Protein AF-A0A258SWT9-F1 (afdb_monomer)

Secondary structure (DSSP, 8-state):
---HHHHHHHHHHHTTS-GGGTS-TTTT--S-EE------S--BGGGGS-TT-GGGTTBEE----TT--TT--BSSS--BSSHHHHHHHHHTT----TTS-TT-------HHHHHHHHHHHHTT--------PPPPP-

Nearest PDB structures (foldseek):
  4o1q-assembly1_A  TM=8.289E-01  e=1.374E-06  Paracoccus denitrificans PD1222
  3rlm-assembly1_B  TM=7.735E-01  e=5.627E-06  Paracoccus denitrificans PD1222
  4y5r-assembly1_A  TM=8.051E-01  e=1.358E-05  Paracoccus denitrificans PD1222
  3hq6-assembly1_B  TM=7.715E-01  e=5.186E-04  Geobacter sulfurreducens
  2c1u-assembly1_A  TM=7.108E-01  e=3.646E-04  Paracoccus pantotrophus

Mean predicted aligned error: 3.8 Å

Structure (mmCIF, N/CA/C/O backbone):
data_AF-A0A258SWT9-F1
#
_entry.id   AF-A0A258SWT9-F1
#
loop_
_atom_site.group_PDB
_atom_site.id
_atom_site.type_symbol
_atom_site.label_atom_id
_atom_site.label_alt_id
_atom_site.label_comp_id
_atom_site.label_asym_id
_atom_site.label_entity_id
_atom_site.label_seq_id
_atom_site.pdbx_PDB_ins_code
_atom_site.Cartn_x
_atom_site.Cartn_y
_atom_site.Cartn_z
_atom_site.occupancy
_atom_site.B_iso_or_equiv
_atom_site.auth_seq_id
_atom_site.auth_comp_id
_atom_site.auth_asym_id
_atom_site.auth_atom_id
_atom_site.pdbx_PDB_model_num
ATOM 1 N N . ALA A 1 1 ? -20.091 -3.935 13.262 1.00 77.19 1 ALA A N 1
ATOM 2 C CA . ALA A 1 1 ? -19.631 -2.639 12.713 1.00 77.19 1 ALA A CA 1
ATOM 3 C C . ALA A 1 1 ? -18.178 -2.425 13.128 1.00 77.19 1 ALA A C 1
ATOM 5 O O . ALA A 1 1 ? -17.848 -2.827 14.236 1.00 77.19 1 ALA A O 1
ATOM 6 N N . ILE A 1 2 ? -17.327 -1.844 12.272 1.00 92.12 2 ILE A N 1
ATOM 7 C CA . ILE A 1 2 ? -15.909 -1.579 12.599 1.00 92.12 2 ILE A CA 1
ATOM 8 C C . ILE A 1 2 ? -15.756 -0.442 13.626 1.00 92.12 2 ILE A C 1
ATOM 10 O O . ILE A 1 2 ? -16.669 0.380 13.783 1.00 92.12 2 ILE A O 1
ATOM 14 N N . SER A 1 3 ? -14.608 -0.395 14.310 1.00 96.69 3 SER A N 1
ATOM 15 C CA . SER A 1 3 ? -14.304 0.596 15.350 1.00 96.69 3 SER A CA 1
ATOM 16 C C . SER A 1 3 ? -14.284 2.032 14.801 1.00 96.69 3 SER A C 1
ATOM 18 O O . SER A 1 3 ? -14.121 2.270 13.602 1.00 96.69 3 SER A O 1
ATOM 20 N N . ALA A 1 4 ? -14.436 3.026 15.683 1.00 97.38 4 ALA A N 1
ATOM 21 C CA . ALA A 1 4 ? -14.291 4.433 15.295 1.00 97.38 4 ALA A CA 1
ATOM 22 C C . ALA A 1 4 ? -12.872 4.755 14.789 1.00 97.38 4 ALA A C 1
ATOM 24 O O . ALA A 1 4 ? -12.714 5.597 13.909 1.00 97.38 4 ALA A O 1
ATOM 25 N N . SER A 1 5 ? -11.863 4.066 15.322 1.00 97.12 5 SER A N 1
ATOM 26 C CA . SER A 1 5 ? -10.469 4.196 14.903 1.00 97.12 5 SER A CA 1
ATOM 27 C C . SER A 1 5 ? -10.256 3.658 13.484 1.00 97.12 5 SER A C 1
ATOM 29 O O . SER A 1 5 ? -9.771 4.389 12.626 1.00 97.12 5 SER A O 1
ATOM 31 N N . ALA A 1 6 ? -10.774 2.465 13.172 1.00 97.12 6 ALA A N 1
ATOM 32 C CA . ALA A 1 6 ? -10.725 1.901 11.823 1.00 97.12 6 ALA A CA 1
ATOM 33 C C . ALA A 1 6 ? -11.450 2.776 10.782 1.00 97.12 6 ALA A C 1
ATOM 35 O O . ALA A 1 6 ? -11.002 2.888 9.645 1.00 97.12 6 ALA A O 1
ATOM 36 N N . LYS A 1 7 ? -12.539 3.463 11.158 1.00 98.00 7 LYS A N 1
ATOM 37 C CA . LYS A 1 7 ? -13.195 4.445 10.271 1.00 98.00 7 LYS A CA 1
ATOM 38 C C . LYS A 1 7 ? -12.293 5.641 9.953 1.00 98.00 7 LYS A C 1
ATOM 40 O O . LYS A 1 7 ? -12.280 6.096 8.813 1.00 98.00 7 LYS A O 1
ATOM 45 N N . ARG A 1 8 ? -11.533 6.145 10.934 1.00 98.12 8 ARG A N 1
ATOM 46 C CA . ARG A 1 8 ? -10.526 7.198 10.699 1.00 98.12 8 ARG A CA 1
ATOM 47 C C . ARG A 1 8 ? -9.381 6.683 9.829 1.00 98.12 8 ARG A C 1
ATOM 49 O O . ARG A 1 8 ? -8.981 7.377 8.900 1.00 98.12 8 ARG A O 1
ATOM 56 N N . GLY A 1 9 ? -8.932 5.451 10.067 1.00 98.12 9 GLY A N 1
ATOM 57 C CA . GLY A 1 9 ? -7.950 4.770 9.225 1.00 98.12 9 GLY A CA 1
ATOM 58 C C . GLY A 1 9 ? -8.389 4.670 7.764 1.00 98.12 9 GLY A C 1
ATOM 59 O O . GLY A 1 9 ? -7.609 4.978 6.868 1.00 98.12 9 GLY A O 1
ATOM 60 N N . PHE A 1 10 ? -9.659 4.341 7.511 1.00 97.69 10 PHE A N 1
ATOM 61 C CA . PHE A 1 10 ? -10.218 4.342 6.157 1.00 97.69 10 PHE A CA 1
ATOM 62 C C . PHE A 1 10 ? -10.210 5.742 5.520 1.00 97.69 10 PHE A C 1
ATOM 64 O O . PHE A 1 10 ? -9.808 5.898 4.370 1.00 97.69 10 PHE A O 1
ATOM 71 N N . ALA A 1 11 ? -10.560 6.786 6.276 1.00 98.19 11 ALA A N 1
ATOM 72 C CA . ALA A 1 11 ? -10.490 8.156 5.770 1.00 98.19 11 ALA A CA 1
ATOM 73 C C . ALA A 1 11 ? -9.051 8.574 5.402 1.00 98.19 11 ALA A C 1
ATOM 75 O O . ALA A 1 11 ? -8.849 9.259 4.397 1.00 98.19 11 ALA A O 1
ATOM 76 N N . LEU A 1 12 ? -8.043 8.143 6.169 1.00 98.00 12 LEU A N 1
ATOM 77 C CA . LEU A 1 12 ? -6.629 8.349 5.830 1.00 98.00 12 LEU A CA 1
ATOM 78 C C . LEU A 1 12 ? -6.232 7.589 4.561 1.00 98.00 12 LEU A C 1
ATOM 80 O O . LEU A 1 12 ? -5.573 8.167 3.695 1.00 98.00 12 LEU A O 1
ATOM 84 N N . PHE A 1 13 ? -6.664 6.331 4.445 1.00 97.94 13 PHE A N 1
ATOM 85 C CA . PHE A 1 13 ? -6.428 5.459 3.294 1.00 97.94 13 PHE A CA 1
ATOM 86 C C . PHE A 1 13 ? -6.953 6.067 1.984 1.00 97.94 13 PHE A C 1
ATOM 88 O O . PHE A 1 13 ? -6.274 6.007 0.957 1.00 97.94 13 PHE A O 1
ATOM 95 N N . GLU A 1 14 ? -8.138 6.684 2.013 1.00 97.44 14 GLU A N 1
ATOM 96 C CA . GLU A 1 14 ? -8.732 7.335 0.840 1.00 97.44 14 GLU A CA 1
ATOM 97 C C . GLU A 1 14 ? -8.092 8.688 0.512 1.00 97.44 14 GLU A C 1
ATOM 99 O O . GLU A 1 14 ? -7.957 9.041 -0.659 1.00 97.44 14 GLU A O 1
ATOM 104 N N . ASN A 1 15 ? -7.691 9.448 1.535 1.00 96.62 15 ASN A N 1
ATOM 105 C CA . ASN A 1 15 ? -7.339 10.856 1.369 1.00 96.62 15 ASN A CA 1
ATOM 106 C C . ASN A 1 15 ? -5.850 11.119 1.568 1.00 96.62 15 ASN A C 1
ATOM 108 O O . ASN A 1 15 ? -5.107 11.231 0.600 1.00 96.62 15 ASN A O 1
ATOM 112 N N . LYS A 1 16 ? -5.404 11.264 2.819 1.00 97.12 16 LYS A N 1
ATOM 113 C CA . LYS A 1 16 ? -4.060 11.763 3.142 1.00 97.12 16 LYS A CA 1
ATOM 114 C C . LYS A 1 16 ? -2.958 10.838 2.624 1.00 97.12 16 LYS A C 1
ATOM 116 O O . LYS A 1 16 ? -2.011 11.317 2.011 1.00 97.12 16 LYS A O 1
ATOM 121 N N . ALA A 1 17 ? -3.119 9.531 2.831 1.00 97.19 17 ALA A N 1
ATOM 122 C CA . ALA A 1 17 ? -2.157 8.511 2.418 1.00 97.19 17 ALA A CA 1
ATOM 123 C C . ALA A 1 17 ? -2.364 8.034 0.968 1.00 97.19 17 ALA A C 1
ATOM 125 O O . ALA A 1 17 ? -1.501 7.356 0.419 1.00 97.19 17 ALA A O 1
ATOM 126 N N . LYS A 1 18 ? -3.507 8.369 0.344 1.00 97.06 18 LYS A N 1
ATOM 127 C CA . LYS A 1 18 ? -3.857 8.047 -1.056 1.00 97.06 18 LYS A CA 1
ATOM 128 C C . LYS A 1 18 ? -3.682 6.578 -1.461 1.00 97.06 18 LYS A C 1
ATOM 130 O O . LYS A 1 18 ? -3.550 6.274 -2.645 1.00 97.06 18 LYS A O 1
ATOM 135 N N . CYS A 1 19 ? -3.746 5.646 -0.514 1.00 97.94 19 CYS A N 1
ATOM 136 C CA . CYS A 1 19 ? -3.607 4.214 -0.775 1.00 97.94 19 CYS A CA 1
ATOM 137 C C . CYS A 1 19 ? -4.654 3.712 -1.788 1.00 97.94 19 CYS A C 1
ATOM 139 O O . CYS A 1 19 ? -4.377 2.813 -2.585 1.00 97.94 19 CYS A O 1
ATOM 141 N N . VAL A 1 20 ? -5.836 4.342 -1.806 1.00 97.44 20 VAL A N 1
ATOM 142 C CA . VAL A 1 20 ? -6.930 4.051 -2.744 1.00 97.44 20 VAL A CA 1
ATOM 143 C C . VAL A 1 20 ? -6.583 4.329 -4.213 1.00 97.44 20 VAL A C 1
ATOM 145 O O . VAL A 1 20 ? -7.306 3.872 -5.089 1.00 97.44 20 VAL A O 1
ATOM 148 N N . ALA A 1 21 ? -5.491 5.032 -4.533 1.00 97.38 21 ALA A N 1
ATOM 149 C CA . ALA A 1 21 ? -5.091 5.248 -5.927 1.00 97.38 21 ALA A CA 1
ATOM 150 C C . ALA A 1 21 ? -4.833 3.916 -6.664 1.00 97.38 21 ALA A C 1
ATOM 152 O O . ALA A 1 21 ? -5.279 3.733 -7.802 1.00 97.38 21 ALA A O 1
ATOM 153 N N . CYS A 1 22 ? -4.206 2.957 -5.969 1.00 98.06 22 CYS A N 1
ATOM 154 C CA . CYS A 1 22 ? -3.942 1.609 -6.480 1.00 98.06 22 CYS A CA 1
ATOM 155 C C . CYS A 1 22 ? -4.798 0.546 -5.771 1.00 98.06 22 CYS A C 1
ATOM 157 O O . CYS A 1 22 ? -5.331 -0.354 -6.415 1.00 98.06 22 CYS A O 1
ATOM 159 N N . HIS A 1 23 ? -5.005 0.652 -4.456 1.00 97.88 23 HIS A N 1
ATOM 160 C CA . HIS A 1 23 ? -5.791 -0.312 -3.680 1.00 97.88 23 HIS A CA 1
ATOM 161 C C . HIS A 1 23 ? -7.282 0.051 -3.652 1.00 97.88 23 HIS A C 1
ATOM 163 O O . HIS A 1 23 ? -7.871 0.286 -2.597 1.00 97.88 23 HIS A O 1
ATOM 169 N N . LYS A 1 24 ? -7.900 0.108 -4.833 1.00 94.12 24 LYS A N 1
ATOM 170 C CA . LYS A 1 24 ? -9.292 0.547 -5.010 1.00 94.12 24 LYS A CA 1
ATOM 171 C C . LYS A 1 24 ? -10.297 -0.593 -5.093 1.00 94.12 24 LYS A C 1
ATOM 173 O O . LYS A 1 24 ? -9.947 -1.767 -5.213 1.00 94.12 24 LYS A O 1
ATOM 178 N N . SER A 1 25 ? -11.570 -0.201 -5.119 1.00 93.00 25 SER A N 1
ATOM 179 C CA . SER A 1 25 ? -12.716 -1.098 -5.272 1.00 93.00 25 SER A CA 1
ATOM 180 C C . SER A 1 25 ? -12.830 -2.121 -4.135 1.00 93.00 25 SER A C 1
ATOM 182 O O . SER A 1 25 ? -12.084 -2.111 -3.159 1.00 93.00 25 SER A O 1
ATOM 184 N N . TRP A 1 26 ? -13.798 -3.024 -4.249 1.00 92.25 26 TRP A N 1
ATOM 185 C CA . TRP A 1 26 ? -14.134 -3.990 -3.208 1.00 92.25 26 TRP A CA 1
ATOM 186 C C . TRP A 1 26 ? -13.011 -4.994 -2.913 1.00 92.25 26 TRP A C 1
ATOM 188 O O . TRP A 1 26 ? -13.004 -5.570 -1.825 1.00 92.25 26 TRP A O 1
ATOM 198 N N . ARG A 1 27 ? -12.079 -5.209 -3.855 1.00 94.19 27 ARG A N 1
ATOM 199 C CA . ARG A 1 27 ? -10.904 -6.088 -3.703 1.00 94.19 27 ARG A CA 1
ATOM 200 C C . ARG A 1 27 ? -9.676 -5.373 -3.145 1.00 94.19 27 ARG A C 1
ATOM 202 O O . ARG A 1 27 ? -8.685 -6.053 -2.896 1.00 94.19 27 ARG A O 1
ATOM 209 N N . PHE A 1 28 ? -9.697 -4.052 -2.968 1.00 97.31 28 PHE A N 1
ATOM 210 C CA . PHE A 1 28 ? -8.513 -3.278 -2.574 1.00 97.31 28 PHE A CA 1
ATOM 211 C C . PHE A 1 28 ? -7.309 -3.507 -3.503 1.00 97.31 28 PHE A C 1
ATOM 213 O O . PHE A 1 28 ? -6.180 -3.703 -3.059 1.00 97.31 28 PHE A O 1
ATOM 220 N N . THR A 1 29 ? -7.568 -3.528 -4.807 1.00 97.81 29 THR A N 1
ATOM 221 C CA . THR A 1 29 ? -6.566 -3.629 -5.873 1.00 97.81 29 THR A CA 1
ATOM 222 C C . THR A 1 29 ? -7.180 -3.126 -7.174 1.00 97.81 29 THR A C 1
ATOM 224 O O . THR A 1 29 ? -8.381 -3.276 -7.409 1.00 97.81 29 THR A O 1
ATOM 227 N N . ASP A 1 30 ? -6.359 -2.527 -8.024 1.00 97.56 30 ASP A N 1
ATOM 228 C CA . ASP A 1 30 ? -6.701 -2.166 -9.393 1.00 97.56 30 ASP A CA 1
ATOM 229 C C . ASP A 1 30 ? -6.316 -3.251 -10.411 1.00 97.56 30 ASP A C 1
ATOM 231 O O . ASP A 1 30 ? -6.502 -3.048 -11.609 1.00 97.56 30 ASP A O 1
ATOM 235 N N . ASP A 1 31 ? -5.779 -4.383 -9.937 1.00 96.69 31 ASP A N 1
ATOM 236 C CA . ASP A 1 31 ? -5.232 -5.490 -10.727 1.00 96.69 31 ASP A CA 1
ATOM 237 C C . ASP A 1 31 ? -4.128 -5.073 -11.730 1.00 96.69 31 ASP A C 1
ATOM 239 O O . ASP A 1 31 ? -3.771 -5.851 -12.620 1.00 96.69 31 ASP A O 1
ATOM 243 N N . SER A 1 32 ? -3.547 -3.880 -11.560 1.00 97.12 32 SER A N 1
ATOM 244 C CA . SER A 1 32 ? -2.498 -3.314 -12.409 1.00 97.12 32 SER A CA 1
ATOM 245 C C . SER A 1 32 ? -1.098 -3.571 -11.841 1.00 97.12 32 SER A C 1
ATOM 247 O O . SER A 1 32 ? -0.932 -4.178 -10.782 1.00 97.12 32 SER A O 1
ATOM 249 N N . PHE A 1 33 ? -0.077 -3.124 -12.574 1.00 98.19 33 PHE A N 1
ATOM 250 C CA . PHE A 1 33 ? 1.331 -3.221 -12.206 1.00 98.19 33 PHE A CA 1
ATOM 251 C C . PHE A 1 33 ? 1.891 -1.839 -11.896 1.00 98.19 33 PHE A C 1
ATOM 253 O O . PHE A 1 33 ? 1.776 -0.930 -12.718 1.00 98.19 33 PHE A O 1
ATOM 260 N N . HIS A 1 34 ? 2.540 -1.711 -10.742 1.00 98.31 34 HIS A N 1
ATOM 261 C CA . HIS A 1 34 ? 3.129 -0.456 -10.291 1.00 98.31 34 HIS A CA 1
ATOM 262 C C . HIS A 1 34 ? 4.513 -0.683 -9.711 1.00 98.31 34 HIS A C 1
ATOM 264 O O . HIS A 1 34 ? 4.768 -1.665 -9.013 1.00 98.31 34 HIS A O 1
ATOM 270 N N . ASP A 1 35 ? 5.396 0.264 -9.982 1.00 98.38 35 ASP A N 1
ATOM 271 C CA . ASP A 1 35 ? 6.673 0.386 -9.306 1.00 98.38 35 ASP A CA 1
ATOM 272 C C . ASP A 1 35 ? 6.527 1.349 -8.118 1.00 98.38 35 ASP A C 1
ATOM 274 O O . ASP A 1 35 ? 6.336 2.557 -8.294 1.00 98.38 35 ASP A O 1
ATOM 278 N N . ILE A 1 36 ? 6.627 0.799 -6.906 1.00 98.12 36 ILE A N 1
ATOM 279 C CA . ILE A 1 36 ? 6.520 1.544 -5.643 1.00 98.12 36 ILE A CA 1
ATOM 280 C C . ILE A 1 36 ? 7.868 2.093 -5.145 1.00 98.12 36 ILE A C 1
ATOM 282 O O . ILE A 1 36 ? 7.982 2.513 -3.997 1.00 98.12 36 ILE A O 1
ATOM 286 N N . GLY A 1 37 ? 8.928 2.032 -5.955 1.00 97.75 37 GLY A N 1
ATOM 287 C CA . GLY A 1 37 ? 10.265 2.479 -5.564 1.00 97.75 37 GLY A CA 1
ATOM 288 C C . GLY A 1 37 ? 10.915 1.616 -4.474 1.00 97.75 37 GLY A C 1
ATOM 289 O O . GLY A 1 37 ? 11.715 2.124 -3.689 1.00 97.75 37 GLY A O 1
ATOM 290 N N . LEU A 1 38 ? 10.574 0.327 -4.387 1.00 97.50 38 LEU A N 1
ATOM 291 C CA . LEU A 1 38 ? 11.281 -0.619 -3.517 1.00 97.50 38 LEU A CA 1
ATOM 292 C C . LEU A 1 38 ? 12.688 -0.887 -4.082 1.00 97.50 38 LEU A C 1
ATOM 294 O O . LEU A 1 38 ? 12.838 -1.114 -5.290 1.00 97.50 38 LEU A O 1
ATOM 298 N N . ARG A 1 39 ? 13.719 -0.861 -3.224 1.00 95.75 39 ARG A N 1
ATOM 299 C CA . ARG A 1 39 ? 15.080 -1.269 -3.611 1.00 95.75 39 ARG A CA 1
ATOM 300 C C . ARG A 1 39 ? 15.103 -2.780 -3.793 1.00 95.75 39 ARG A C 1
ATOM 302 O O . ARG A 1 39 ? 15.062 -3.509 -2.815 1.00 95.75 39 ARG A O 1
ATOM 309 N N . SER A 1 40 ? 15.184 -3.217 -5.038 1.00 94.44 40 SER A N 1
ATOM 310 C CA . SER A 1 40 ? 15.310 -4.620 -5.419 1.00 94.44 40 SER A CA 1
ATOM 311 C C . SER A 1 40 ? 16.028 -4.697 -6.763 1.00 94.44 40 SER A C 1
ATOM 313 O O . SER A 1 40 ? 15.971 -3.749 -7.555 1.00 94.44 40 SER A O 1
ATOM 315 N N . GLU A 1 41 ? 16.713 -5.809 -7.009 1.00 95.44 41 GLU A N 1
ATOM 316 C CA . GLU A 1 41 ? 17.262 -6.153 -8.324 1.00 95.44 41 GLU A CA 1
ATOM 317 C C . GLU A 1 41 ? 16.204 -6.813 -9.225 1.00 95.44 41 GLU A C 1
ATOM 319 O O . GLU A 1 41 ? 16.375 -6.856 -10.444 1.00 95.44 41 GLU A O 1
ATOM 324 N N . ASP A 1 42 ? 15.089 -7.280 -8.649 1.00 97.44 42 ASP A N 1
ATOM 325 C CA . ASP A 1 42 ? 13.989 -7.883 -9.396 1.00 97.44 42 ASP A CA 1
ATOM 326 C C . ASP A 1 42 ? 13.202 -6.812 -10.166 1.00 97.44 42 ASP A C 1
ATOM 328 O O . ASP A 1 42 ? 12.524 -5.950 -9.602 1.00 97.44 42 ASP A O 1
ATOM 332 N N . ILE A 1 43 ? 13.285 -6.886 -11.495 1.00 96.69 43 ILE A N 1
ATOM 333 C CA . ILE A 1 43 ? 12.588 -5.986 -12.418 1.00 96.69 43 ILE A CA 1
ATOM 334 C C . ILE A 1 43 ? 11.104 -6.345 -12.610 1.00 96.69 43 ILE A C 1
ATOM 336 O O . ILE A 1 43 ? 10.407 -5.658 -13.364 1.00 96.69 43 ILE A O 1
ATOM 340 N N . GLY A 1 44 ? 10.607 -7.403 -11.964 1.00 97.50 44 GLY A N 1
ATOM 341 C CA . GLY A 1 44 ? 9.201 -7.787 -11.939 1.00 97.50 44 GLY A CA 1
ATOM 342 C C . GLY A 1 44 ? 8.617 -7.985 -13.338 1.00 97.50 44 GLY A C 1
ATOM 343 O O . GLY A 1 44 ? 9.152 -8.718 -14.179 1.00 97.50 44 GLY A O 1
ATOM 344 N N . ARG A 1 45 ? 7.503 -7.301 -13.629 1.00 97.81 45 ARG A N 1
ATOM 345 C CA . ARG A 1 45 ? 6.832 -7.361 -14.940 1.00 97.81 45 ARG A CA 1
ATOM 346 C C . ARG A 1 45 ? 7.740 -6.936 -16.098 1.00 97.81 45 ARG A C 1
ATOM 348 O O . ARG A 1 45 ? 7.540 -7.411 -17.219 1.00 97.81 45 ARG A O 1
ATOM 355 N N . GLY A 1 46 ? 8.747 -6.107 -15.830 1.00 97.56 46 GLY A N 1
ATOM 356 C CA . GLY A 1 46 ? 9.735 -5.619 -16.789 1.00 97.56 46 GLY A CA 1
ATOM 357 C C . GLY A 1 46 ? 10.469 -6.739 -17.520 1.00 97.56 46 GLY A C 1
ATOM 358 O O . GLY A 1 46 ? 10.745 -6.604 -18.708 1.00 97.56 46 GLY A O 1
ATOM 359 N N . ALA A 1 47 ? 10.676 -7.890 -16.869 1.00 97.62 47 ALA A N 1
ATOM 360 C CA . ALA A 1 47 ? 11.320 -9.063 -17.468 1.00 97.62 47 ALA A CA 1
ATOM 361 C C . ALA A 1 47 ? 10.502 -9.721 -18.595 1.00 97.62 47 ALA A C 1
ATOM 363 O O . ALA A 1 47 ? 11.003 -10.604 -19.292 1.00 97.62 47 ALA A O 1
ATOM 364 N N . LYS A 1 48 ? 9.224 -9.354 -18.749 1.00 97.75 48 LYS A N 1
ATOM 365 C CA . LYS A 1 48 ? 8.286 -9.952 -19.715 1.00 97.75 48 LYS A CA 1
ATOM 366 C C . LYS A 1 48 ? 7.857 -8.985 -20.817 1.00 97.75 48 LYS A C 1
ATOM 368 O O . LYS A 1 48 ? 6.963 -9.316 -21.592 1.00 97.75 48 LYS A O 1
ATOM 373 N N . VAL A 1 49 ? 8.456 -7.798 -20.886 1.00 96.69 49 VAL A N 1
ATOM 374 C CA . VAL A 1 49 ? 8.126 -6.762 -21.873 1.00 96.69 49 VAL A CA 1
ATOM 375 C C . VAL A 1 49 ? 9.399 -6.136 -22.452 1.00 96.69 49 VAL A C 1
ATOM 377 O O . VAL A 1 49 ? 10.464 -6.254 -21.846 1.00 96.69 49 VAL A O 1
ATOM 380 N N . PRO A 1 50 ? 9.328 -5.457 -23.612 1.00 97.38 50 PRO A N 1
ATOM 381 C CA . PRO A 1 50 ? 10.475 -4.730 -24.143 1.00 97.38 50 PRO A CA 1
ATOM 382 C C . PRO A 1 50 ? 11.014 -3.693 -23.136 1.00 97.38 50 PRO A C 1
ATOM 384 O O . PRO A 1 50 ? 10.208 -3.002 -22.503 1.00 97.38 50 PRO A O 1
ATOM 387 N N . PRO A 1 51 ? 12.344 -3.510 -23.012 1.00 93.88 51 PRO A N 1
ATOM 388 C CA . PRO A 1 51 ? 12.946 -2.575 -22.051 1.00 93.88 5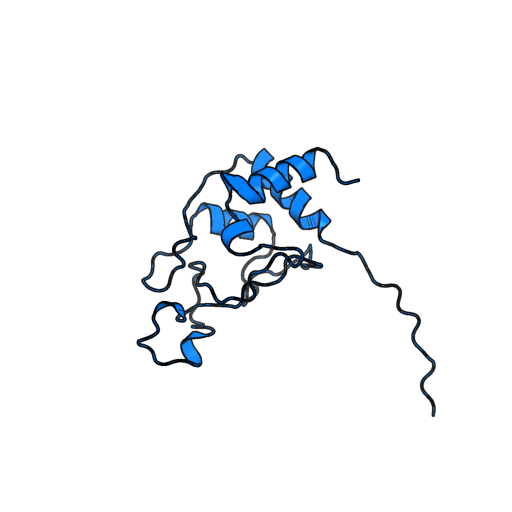1 PRO A CA 1
ATOM 389 C C . PRO A 1 51 ? 12.471 -1.122 -22.190 1.00 93.88 51 PRO A C 1
ATOM 391 O O . PRO A 1 51 ? 12.515 -0.352 -21.236 1.00 93.88 51 PRO A O 1
ATOM 394 N N . GLN A 1 52 ? 11.989 -0.742 -23.375 1.00 96.62 52 GLN A N 1
ATOM 395 C CA . GLN A 1 52 ? 11.460 0.591 -23.660 1.00 96.62 52 GLN A CA 1
ATOM 396 C C . GLN A 1 52 ? 10.140 0.864 -22.920 1.00 96.62 52 GLN A C 1
ATOM 398 O O . GLN A 1 52 ? 9.792 2.026 -22.697 1.00 96.62 52 GLN A O 1
ATOM 403 N N . VAL A 1 53 ? 9.423 -0.182 -22.488 1.00 97.06 53 VAL A N 1
ATOM 404 C CA . VAL A 1 53 ? 8.218 -0.073 -21.655 1.00 97.06 53 VAL A CA 1
ATOM 405 C C . VAL A 1 53 ? 8.632 0.226 -20.212 1.00 97.06 53 VAL A C 1
ATOM 407 O O . VAL A 1 53 ? 8.550 -0.611 -19.314 1.00 97.06 53 VAL A O 1
ATOM 410 N N . THR A 1 54 ? 9.114 1.451 -20.007 1.00 96.94 54 THR A N 1
ATOM 411 C CA . THR A 1 54 ? 9.773 1.893 -18.769 1.00 96.94 54 THR A CA 1
ATOM 412 C C . THR A 1 54 ? 8.878 1.706 -17.543 1.00 96.94 54 THR A C 1
ATOM 414 O O . THR A 1 54 ? 9.357 1.239 -16.521 1.00 96.94 54 THR A O 1
ATOM 417 N N . LEU A 1 55 ? 7.572 1.978 -17.656 1.00 96.19 55 LEU A N 1
A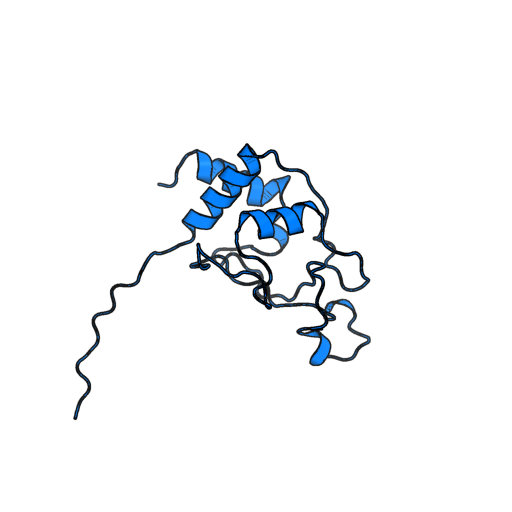TOM 418 C CA . LEU A 1 55 ? 6.609 1.843 -16.550 1.00 96.19 55 LEU A CA 1
ATOM 419 C C . LEU A 1 55 ? 6.467 0.415 -16.001 1.00 96.19 55 LEU A C 1
ATOM 421 O O . LEU A 1 55 ? 5.945 0.239 -14.908 1.00 96.19 55 LEU A O 1
ATOM 425 N N . MET A 1 56 ? 6.888 -0.608 -16.748 1.00 97.81 56 MET A N 1
ATOM 426 C CA . MET A 1 56 ? 6.835 -1.996 -16.282 1.00 97.81 56 MET A CA 1
ATOM 427 C C . MET A 1 56 ? 8.122 -2.432 -15.576 1.00 97.81 56 MET A C 1
ATOM 429 O O . MET A 1 56 ? 8.136 -3.489 -14.950 1.00 97.81 56 MET A O 1
ATOM 433 N N . GLN A 1 57 ? 9.203 -1.655 -15.671 1.00 97.81 57 GLN A N 1
ATOM 434 C CA . GLN A 1 57 ? 10.460 -1.984 -15.002 1.00 97.81 57 GLN A CA 1
ATOM 435 C C . GLN A 1 57 ? 10.276 -1.854 -13.488 1.00 97.81 57 GLN A C 1
ATOM 437 O O . GLN A 1 57 ? 9.795 -0.833 -13.014 1.00 97.81 57 GLN A O 1
ATOM 442 N N . TYR A 1 58 ? 10.625 -2.900 -12.737 1.00 98.19 58 TYR A N 1
ATOM 443 C CA . TYR A 1 58 ? 10.384 -3.016 -11.291 1.00 98.19 58 TYR A CA 1
ATOM 444 C C . TYR A 1 58 ? 8.907 -2.947 -10.873 1.00 98.19 58 TYR A C 1
ATOM 446 O O . TYR A 1 58 ? 8.599 -2.725 -9.700 1.00 98.19 58 TYR A O 1
ATOM 454 N N . ALA A 1 59 ? 7.982 -3.125 -11.819 1.00 98.19 59 ALA A N 1
ATOM 455 C CA . ALA A 1 59 ? 6.560 -3.063 -11.536 1.00 98.19 59 ALA A CA 1
ATOM 456 C C . ALA A 1 59 ? 6.027 -4.433 -11.108 1.00 98.19 59 ALA A C 1
ATOM 458 O O . ALA A 1 59 ? 6.211 -5.440 -11.803 1.00 98.19 59 ALA A O 1
ATOM 459 N N . PHE A 1 60 ? 5.301 -4.454 -9.995 1.00 98.56 60 PHE A N 1
ATOM 460 C CA . PHE A 1 60 ? 4.639 -5.642 -9.464 1.00 98.56 60 PHE A CA 1
ATOM 461 C C . PHE A 1 60 ? 3.135 -5.438 -9.439 1.00 98.56 60 PHE A C 1
ATOM 463 O O . PHE A 1 60 ? 2.647 -4.310 -9.365 1.00 98.56 60 PHE A O 1
ATOM 470 N N . LYS A 1 61 ? 2.396 -6.546 -9.527 1.00 97.88 61 LYS A N 1
ATOM 471 C CA . LYS A 1 61 ? 0.942 -6.501 -9.436 1.00 97.88 61 LYS A CA 1
ATOM 472 C C . LYS A 1 61 ? 0.543 -5.955 -8.064 1.00 97.88 61 LYS A C 1
ATOM 474 O O . LYS A 1 61 ? 1.014 -6.478 -7.056 1.00 97.88 61 LYS A O 1
ATOM 479 N N . THR A 1 62 ? -0.362 -4.980 -8.019 1.00 98.12 62 THR A N 1
ATOM 480 C CA . THR A 1 62 ? -0.949 -4.509 -6.759 1.00 98.12 62 THR A CA 1
ATOM 481 C C . THR A 1 62 ? -1.716 -5.659 -6.097 1.00 98.12 62 THR A C 1
ATOM 483 O O . THR A 1 62 ? -2.705 -6.137 -6.668 1.00 98.12 62 THR A O 1
ATOM 486 N N . PRO A 1 63 ? -1.290 -6.153 -4.921 1.00 96.69 63 PRO A N 1
ATOM 487 C CA . PRO A 1 63 ? -1.989 -7.243 -4.256 1.00 96.69 63 PRO A CA 1
ATOM 488 C C . PRO A 1 63 ? -3.350 -6.764 -3.744 1.00 96.69 63 PRO A C 1
ATOM 490 O O . PRO A 1 63 ? -3.542 -5.582 -3.451 1.00 96.69 63 PRO A O 1
ATOM 493 N N . SER A 1 6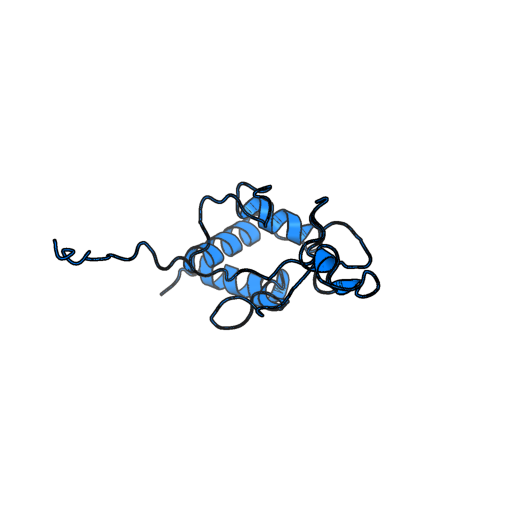4 ? -4.297 -7.694 -3.619 1.00 96.06 64 SER A N 1
ATOM 494 C CA . SER A 1 64 ? -5.483 -7.434 -2.803 1.00 96.06 64 SER A CA 1
ATOM 495 C C . SER A 1 64 ? -5.053 -7.277 -1.347 1.00 96.06 64 SER A C 1
ATOM 497 O O . SER A 1 64 ? -4.172 -7.999 -0.888 1.00 96.06 64 SER A O 1
ATOM 499 N N . LEU A 1 65 ? -5.685 -6.349 -0.628 1.00 96.44 65 LEU A N 1
ATOM 500 C CA . LEU A 1 65 ? -5.492 -6.216 0.819 1.00 96.44 65 LEU A CA 1
ATOM 501 C C . LEU A 1 65 ? -6.456 -7.090 1.635 1.00 96.44 65 LEU A C 1
ATOM 503 O O . LEU A 1 65 ? -6.366 -7.101 2.859 1.00 96.44 65 LEU A O 1
ATOM 507 N N . ARG A 1 66 ? -7.387 -7.803 0.985 1.00 94.31 66 ARG A N 1
ATOM 508 C CA . ARG A 1 66 ? -8.249 -8.772 1.673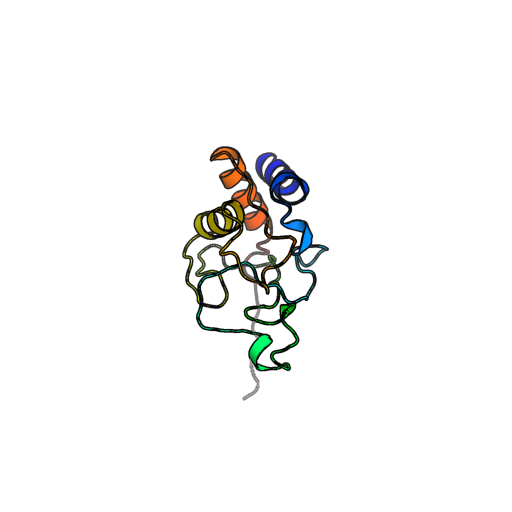 1.00 94.31 66 ARG A CA 1
ATOM 509 C C . ARG A 1 66 ? -7.432 -9.980 2.082 1.00 94.31 66 ARG A C 1
ATOM 511 O O . ARG A 1 66 ? -6.677 -10.495 1.260 1.00 94.31 66 ARG A O 1
ATOM 518 N N . ASP A 1 67 ? -7.618 -10.405 3.325 1.00 91.56 67 ASP A N 1
ATOM 519 C CA . ASP A 1 67 ? -6.927 -11.561 3.900 1.00 91.56 67 ASP A CA 1
ATOM 520 C C . ASP A 1 67 ? -5.393 -11.452 3.781 1.00 91.56 67 ASP A C 1
ATOM 522 O O . ASP A 1 67 ? -4.678 -12.452 3.688 1.00 91.56 67 ASP A O 1
ATOM 526 N N . LEU A 1 68 ? -4.87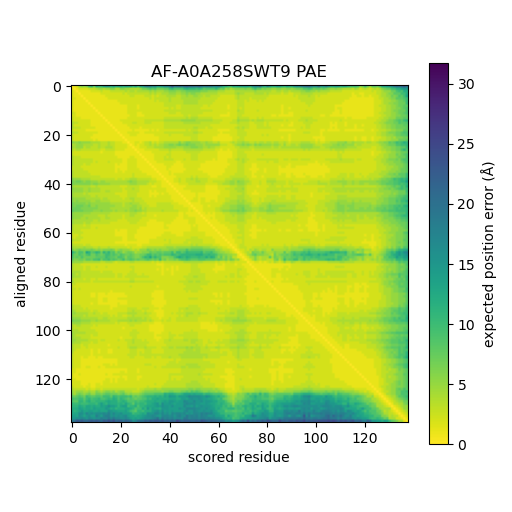4 -10.214 3.771 1.00 88.62 68 LEU A N 1
ATOM 527 C CA . LEU A 1 68 ? -3.440 -9.959 3.819 1.00 88.62 68 LEU A CA 1
ATOM 528 C C . LEU A 1 68 ? -2.880 -10.539 5.133 1.00 88.62 68 LEU A C 1
ATOM 530 O O . LEU A 1 68 ? -3.446 -10.261 6.195 1.00 88.62 68 LEU A O 1
ATOM 534 N N . PRO A 1 69 ? -1.766 -11.296 5.108 1.00 80.12 69 PRO A N 1
ATOM 535 C CA . PRO A 1 69 ? -1.190 -11.867 6.321 1.00 80.12 69 PRO A CA 1
ATOM 536 C C . PRO A 1 69 ? -0.856 -10.783 7.349 1.00 80.12 69 PRO A C 1
ATOM 538 O O . PRO A 1 69 ? 0.023 -9.963 7.111 1.00 80.12 69 PRO A O 1
ATOM 541 N N . ILE A 1 70 ? -1.511 -10.802 8.516 1.00 81.31 70 ILE A N 1
ATOM 542 C CA . ILE A 1 70 ? -1.331 -9.775 9.565 1.00 81.31 70 ILE A CA 1
ATOM 543 C C . ILE A 1 70 ? 0.091 -9.787 10.162 1.00 81.31 70 ILE A C 1
ATOM 545 O O . ILE A 1 70 ? 0.550 -8.780 10.705 1.00 81.31 70 ILE A O 1
ATOM 549 N N . ASN A 1 71 ? 0.804 -10.910 10.047 1.00 81.69 71 ASN A N 1
ATOM 550 C CA . ASN A 1 71 ? 2.148 -11.093 10.603 1.00 81.69 71 ASN A CA 1
ATOM 551 C C . ASN A 1 71 ? 3.262 -11.042 9.542 1.00 81.69 71 ASN A C 1
ATOM 553 O O . ASN A 1 71 ? 4.410 -11.342 9.862 1.00 81.69 71 ASN A O 1
ATOM 557 N N . GLY A 1 72 ? 2.939 -10.678 8.295 1.00 89.62 72 GLY A N 1
ATOM 558 C CA . GLY A 1 72 ? 3.910 -10.644 7.204 1.00 89.62 72 GLY A CA 1
ATOM 559 C C . GLY A 1 72 ? 4.552 -12.013 6.904 1.00 89.62 72 GLY A C 1
ATOM 560 O O . GLY A 1 72 ? 3.969 -13.054 7.227 1.00 89.62 72 GLY A O 1
ATOM 561 N N . PRO A 1 73 ? 5.744 -12.027 6.278 1.00 95.69 73 PRO A N 1
ATOM 562 C CA . PRO A 1 73 ? 6.441 -10.862 5.725 1.00 95.69 73 PRO A CA 1
ATOM 563 C C . PRO A 1 73 ? 5.673 -10.232 4.546 1.00 95.69 73 PRO A C 1
ATOM 565 O O . PRO A 1 73 ? 4.780 -10.848 3.964 1.00 95.69 73 PRO A O 1
ATOM 568 N N . TYR A 1 74 ? 6.004 -8.987 4.213 1.00 97.12 74 TYR A N 1
ATOM 569 C CA . TYR A 1 74 ? 5.339 -8.172 3.192 1.00 97.12 74 TYR A CA 1
ATOM 570 C C . TYR A 1 74 ? 6.265 -7.868 2.011 1.00 97.12 74 TYR A C 1
ATOM 572 O O . TYR A 1 74 ? 7.466 -8.113 2.071 1.00 97.12 74 TYR A O 1
ATOM 580 N N . MET A 1 75 ? 5.695 -7.257 0.964 1.00 96.56 75 MET A N 1
ATOM 581 C CA . MET A 1 75 ? 6.319 -7.024 -0.348 1.00 96.56 75 MET A CA 1
ATOM 582 C C . MET A 1 75 ? 6.505 -8.313 -1.160 1.00 96.56 75 MET A C 1
ATOM 584 O O . MET A 1 75 ? 6.170 -9.405 -0.711 1.00 96.56 75 MET A O 1
ATOM 588 N N . HIS A 1 76 ? 6.970 -8.182 -2.405 1.00 96.56 76 HIS A N 1
ATOM 589 C CA . HIS A 1 76 ? 7.183 -9.334 -3.292 1.00 96.56 76 HIS A CA 1
ATOM 590 C C . HIS A 1 76 ? 8.382 -10.196 -2.868 1.00 96.56 76 HIS A C 1
ATOM 592 O O . HIS A 1 76 ? 8.455 -11.364 -3.235 1.00 96.56 76 HIS A O 1
ATOM 598 N N . ASP A 1 77 ? 9.308 -9.611 -2.109 1.00 96.38 77 ASP A N 1
ATOM 599 C CA . ASP A 1 77 ? 10.575 -10.200 -1.678 1.00 96.38 77 ASP A CA 1
ATOM 600 C C . ASP A 1 77 ? 10.610 -10.527 -0.176 1.00 96.38 77 ASP A C 1
ATOM 602 O O . ASP A 1 77 ? 11.612 -11.038 0.319 1.00 96.38 77 ASP A O 1
ATOM 606 N N . GLY A 1 78 ? 9.532 -10.243 0.563 1.00 96.19 78 GLY A N 1
ATOM 607 C CA . GLY A 1 78 ? 9.478 -10.469 2.006 1.00 96.19 78 GLY A CA 1
ATOM 608 C C . GLY A 1 78 ? 10.356 -9.516 2.826 1.00 96.19 78 GLY A C 1
ATOM 609 O O . GLY A 1 78 ? 10.648 -9.812 3.983 1.00 96.19 78 GLY A O 1
ATOM 610 N N . SER A 1 79 ? 10.803 -8.395 2.251 1.00 96.75 79 SER A N 1
ATOM 611 C CA . SER A 1 79 ? 11.776 -7.481 2.872 1.00 96.75 79 SER A CA 1
ATOM 612 C C . SER A 1 79 ? 11.270 -6.720 4.103 1.00 96.75 79 SER A C 1
ATOM 614 O O . SER A 1 79 ? 12.087 -6.159 4.832 1.00 96.75 79 SER A O 1
ATOM 616 N N . MET A 1 80 ? 9.957 -6.687 4.348 1.00 97.06 80 MET A N 1
ATOM 617 C CA . MET A 1 80 ? 9.354 -5.960 5.472 1.00 97.06 80 MET A CA 1
ATOM 618 C C . MET A 1 80 ? 8.589 -6.904 6.391 1.00 97.06 80 MET A C 1
ATOM 620 O O . MET A 1 80 ? 7.813 -7.742 5.934 1.00 97.06 80 MET A O 1
ATOM 624 N N . LEU A 1 81 ? 8.775 -6.748 7.698 1.00 95.75 81 LEU A N 1
ATOM 625 C CA . LEU A 1 81 ? 8.247 -7.660 8.716 1.00 95.75 81 LEU A CA 1
ATOM 626 C C . LEU A 1 81 ? 6.958 -7.149 9.369 1.00 95.75 81 LEU A C 1
ATOM 628 O O . LEU A 1 81 ? 6.279 -7.901 10.063 1.00 95.75 81 LEU A O 1
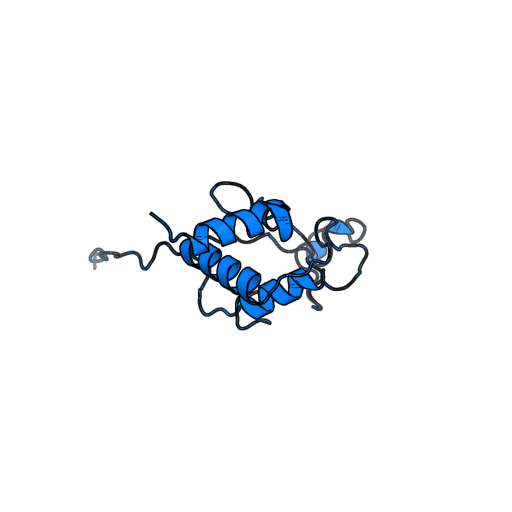ATOM 632 N N . SER A 1 82 ? 6.599 -5.882 9.151 1.00 96.19 82 SER A N 1
ATOM 633 C CA . SER A 1 82 ? 5.439 -5.245 9.785 1.00 96.19 82 SER A CA 1
ATOM 634 C C . SER A 1 82 ? 4.674 -4.325 8.829 1.00 96.19 82 SER A C 1
ATOM 636 O O . SER A 1 82 ? 5.247 -3.769 7.892 1.00 96.19 82 SER A O 1
ATOM 638 N N . LEU A 1 83 ? 3.372 -4.125 9.076 1.00 96.19 83 LEU A N 1
ATOM 639 C CA . LEU A 1 83 ? 2.573 -3.146 8.321 1.00 96.19 83 LEU A CA 1
ATOM 640 C C . LEU A 1 83 ? 3.076 -1.718 8.557 1.00 96.19 83 LEU A C 1
ATOM 642 O O . LEU A 1 83 ? 2.968 -0.862 7.684 1.00 96.19 83 LEU A O 1
ATOM 646 N N . GLU A 1 84 ? 3.652 -1.457 9.724 1.00 95.56 84 GLU A N 1
ATOM 647 C CA . GLU A 1 84 ? 4.268 -0.188 10.073 1.00 95.56 84 GLU A CA 1
ATOM 648 C C . GLU A 1 84 ? 5.484 0.115 9.184 1.00 95.56 84 GLU A C 1
ATOM 650 O O . GLU A 1 84 ? 5.629 1.250 8.732 1.00 95.56 84 GLU A O 1
ATOM 655 N N . GLU A 1 85 ? 6.334 -0.876 8.890 1.00 96.88 85 GLU A N 1
ATOM 656 C CA . GLU A 1 85 ? 7.430 -0.740 7.916 1.00 96.88 85 GLU A CA 1
ATOM 657 C C . GLU A 1 85 ? 6.902 -0.473 6.505 1.00 96.88 85 GLU A C 1
ATOM 659 O O . GLU A 1 85 ? 7.395 0.428 5.823 1.00 96.88 85 GLU A O 1
ATOM 664 N N . VAL A 1 86 ? 5.849 -1.191 6.105 1.00 97.44 86 VAL A N 1
ATOM 665 C CA . VAL A 1 86 ? 5.177 -0.995 4.814 1.00 97.44 86 VAL A CA 1
ATOM 666 C C . VAL A 1 86 ? 4.668 0.437 4.673 1.00 97.44 86 VAL A C 1
ATOM 668 O O . VAL A 1 86 ? 4.943 1.093 3.671 1.00 97.44 86 VAL A O 1
ATOM 671 N N . ILE A 1 87 ? 3.959 0.959 5.676 1.00 97.69 87 ILE A N 1
ATOM 672 C CA . ILE A 1 87 ? 3.430 2.328 5.637 1.00 97.69 87 ILE A CA 1
ATOM 673 C C . ILE A 1 87 ? 4.569 3.351 5.602 1.00 97.69 87 ILE A C 1
ATOM 675 O O . ILE A 1 87 ? 4.510 4.281 4.801 1.00 97.69 87 ILE A O 1
ATOM 679 N N . LYS A 1 88 ? 5.638 3.153 6.384 1.00 97.44 88 LYS A N 1
ATOM 680 C CA . LYS A 1 88 ? 6.806 4.048 6.373 1.00 97.44 88 LYS A CA 1
ATOM 681 C C . LYS A 1 88 ? 7.499 4.107 5.011 1.00 97.44 88 LYS A C 1
ATOM 683 O O . LYS A 1 88 ? 7.978 5.172 4.626 1.00 97.44 88 LYS A O 1
ATOM 688 N N . HIS A 1 89 ? 7.536 3.005 4.261 1.00 97.88 89 HIS A N 1
ATOM 689 C CA . HIS A 1 89 ? 8.025 3.015 2.877 1.00 97.88 89 HIS A CA 1
ATOM 690 C C . HIS A 1 89 ? 7.187 3.941 1.984 1.00 97.88 89 HIS A C 1
ATOM 692 O O . HIS A 1 89 ? 7.740 4.732 1.216 1.00 97.88 89 HIS A O 1
ATOM 698 N N . TYR A 1 90 ? 5.859 3.892 2.116 1.00 98.25 90 TYR A N 1
ATOM 699 C CA . TYR A 1 90 ? 4.961 4.782 1.377 1.00 98.25 90 TYR A CA 1
ATOM 700 C C . TYR A 1 90 ? 5.062 6.246 1.836 1.00 98.25 90 TYR A C 1
ATOM 702 O O . TYR A 1 90 ? 5.077 7.122 0.974 1.00 98.25 90 TYR A O 1
ATOM 710 N N . GLU A 1 91 ? 5.225 6.519 3.139 1.00 98.12 91 GLU A N 1
ATOM 711 C CA . GLU A 1 91 ? 5.484 7.874 3.669 1.00 98.12 91 GLU A CA 1
ATOM 712 C C . GLU A 1 91 ? 6.725 8.508 3.000 1.00 98.12 91 GLU A C 1
ATOM 714 O O . GLU A 1 91 ? 6.722 9.691 2.664 1.00 98.12 91 GLU A O 1
ATOM 719 N N . GLN A 1 92 ? 7.762 7.708 2.713 1.00 97.38 92 GLN A N 1
ATOM 720 C CA . GLN A 1 92 ? 8.986 8.152 2.026 1.00 97.38 92 GLN A CA 1
ATOM 721 C C . GLN A 1 92 ? 8.832 8.319 0.503 1.00 97.38 92 GLN A C 1
ATOM 723 O O . GLN A 1 92 ? 9.696 8.918 -0.138 1.00 97.38 92 GLN A O 1
ATOM 728 N N . GLY A 1 93 ? 7.771 7.779 -0.104 1.00 96.62 93 GLY A N 1
ATOM 729 C CA . GLY A 1 93 ? 7.547 7.817 -1.554 1.00 96.62 93 GLY A CA 1
ATOM 730 C C . GLY A 1 93 ? 8.456 6.893 -2.383 1.00 96.62 93 GLY A C 1
ATOM 731 O O . GLY A 1 93 ? 8.457 6.986 -3.612 1.00 96.62 93 GLY A O 1
ATOM 732 N N . GLY A 1 94 ? 9.226 6.005 -1.744 1.00 96.69 94 GLY A N 1
ATOM 733 C CA . GLY A 1 94 ? 10.153 5.079 -2.408 1.00 96.69 94 GLY A CA 1
ATOM 734 C C . GLY A 1 94 ? 11.336 5.749 -3.128 1.00 96.69 94 GLY A C 1
ATOM 735 O O . GLY A 1 94 ? 11.461 6.973 -3.191 1.00 96.69 94 GLY A O 1
ATOM 736 N N . ILE A 1 95 ? 12.236 4.938 -3.692 1.00 96.94 95 ILE A N 1
ATOM 737 C CA . ILE A 1 95 ? 13.392 5.439 -4.451 1.00 96.94 95 ILE A CA 1
ATOM 738 C C . ILE A 1 95 ? 12.956 6.076 -5.769 1.00 96.94 95 ILE A C 1
ATOM 740 O O . ILE A 1 95 ? 12.116 5.531 -6.485 1.00 96.94 95 ILE A O 1
ATOM 744 N N . ASP A 1 96 ? 13.567 7.204 -6.120 1.00 96.06 96 ASP A N 1
ATOM 745 C CA . ASP A 1 96 ? 13.292 7.854 -7.395 1.00 96.06 96 ASP A CA 1
ATOM 746 C C . ASP A 1 96 ? 13.912 7.081 -8.566 1.00 96.06 96 ASP A C 1
ATOM 748 O O . ASP A 1 96 ? 15.104 6.763 -8.566 1.00 96.06 96 ASP A O 1
ATOM 752 N N . ARG A 1 97 ? 13.085 6.769 -9.567 1.00 95.81 97 ARG A N 1
ATOM 753 C CA . ARG A 1 97 ? 13.486 6.161 -10.840 1.00 95.81 97 ARG A CA 1
ATOM 754 C C . ARG A 1 97 ? 12.408 6.383 -11.895 1.00 95.81 97 ARG A C 1
ATOM 756 O O . ARG A 1 97 ? 11.243 6.575 -11.569 1.00 95.81 97 ARG A O 1
ATOM 763 N N . LYS A 1 98 ? 12.787 6.295 -13.175 1.00 97.12 98 LYS A N 1
ATOM 764 C CA . LYS A 1 98 ? 11.891 6.576 -14.317 1.00 97.12 98 LYS A CA 1
ATOM 765 C C . LYS A 1 98 ? 10.626 5.713 -14.362 1.00 97.12 98 LYS A C 1
ATOM 767 O O . LYS A 1 98 ? 9.636 6.129 -14.951 1.00 97.12 98 LYS A O 1
ATOM 772 N N . SER A 1 99 ? 10.686 4.505 -13.812 1.00 97.69 99 SER A N 1
ATOM 773 C CA . SER A 1 99 ? 9.570 3.563 -13.762 1.00 97.69 99 SER A CA 1
ATOM 774 C C . SER A 1 99 ? 8.603 3.817 -12.607 1.00 97.69 99 SER A C 1
ATOM 776 O O . SER A 1 99 ? 7.472 3.340 -12.678 1.00 97.69 99 SER A O 1
ATOM 778 N N . ARG A 1 100 ? 9.021 4.573 -11.575 1.00 97.94 100 ARG A N 1
ATOM 779 C CA . ARG A 1 100 ? 8.251 4.785 -10.344 1.00 97.94 100 ARG A CA 1
ATOM 780 C C . ARG A 1 100 ? 6.881 5.369 -10.673 1.00 97.94 100 ARG A C 1
ATOM 782 O O . ARG A 1 100 ? 6.774 6.345 -11.415 1.00 97.94 100 ARG A O 1
ATOM 789 N N . SER A 1 101 ? 5.842 4.780 -10.086 1.00 97.50 101 SER A N 1
ATOM 790 C CA . SER A 1 101 ? 4.467 5.234 -10.275 1.00 97.50 101 SER A CA 1
ATOM 791 C C . SER A 1 101 ? 4.308 6.697 -9.854 1.00 97.50 101 SER A C 1
ATOM 793 O O . SER A 1 101 ? 4.820 7.116 -8.817 1.00 97.50 101 SER A O 1
ATOM 795 N N . LEU A 1 102 ? 3.550 7.470 -10.636 1.00 96.25 102 LEU A N 1
ATOM 796 C CA . LEU A 1 102 ? 3.253 8.878 -10.342 1.00 96.25 102 LEU A CA 1
ATOM 797 C C . LEU A 1 102 ? 2.435 9.059 -9.054 1.00 96.25 102 LEU A C 1
ATOM 799 O O . LEU A 1 102 ? 2.393 10.161 -8.502 1.00 96.25 102 LEU A O 1
ATOM 803 N N . GLU A 1 103 ? 1.800 7.987 -8.578 1.00 96.38 103 GLU A N 1
ATOM 804 C CA . GLU A 1 103 ? 1.056 7.966 -7.319 1.00 96.38 103 GLU A CA 1
ATOM 805 C C . GLU A 1 103 ? 1.975 7.865 -6.092 1.00 96.38 103 GLU A C 1
ATOM 807 O O . GLU A 1 103 ? 1.558 8.212 -4.989 1.00 96.38 103 GLU A O 1
ATOM 812 N N . MET A 1 104 ? 3.242 7.463 -6.268 1.00 96.94 104 MET A N 1
ATOM 813 C CA . MET A 1 104 ? 4.234 7.416 -5.189 1.00 96.94 104 MET A CA 1
ATOM 814 C C . MET A 1 104 ? 4.716 8.824 -4.836 1.00 96.94 104 MET A C 1
ATOM 816 O O . MET A 1 104 ? 5.742 9.306 -5.321 1.00 96.9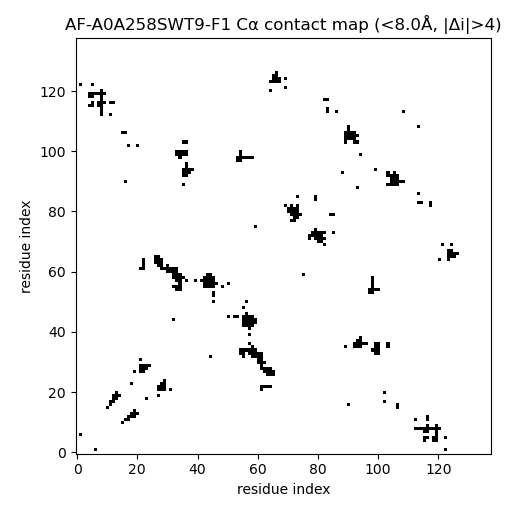4 104 MET A O 1
ATOM 820 N N . LYS A 1 105 ? 3.953 9.494 -3.974 1.00 95.56 105 LYS A N 1
ATOM 821 C CA . LYS A 1 105 ? 4.269 10.812 -3.418 1.00 95.56 105 LYS A CA 1
ATOM 822 C C . LYS A 1 105 ? 4.491 10.675 -1.923 1.00 95.56 105 LYS A C 1
ATOM 824 O O . LYS A 1 105 ? 3.683 10.044 -1.256 1.00 95.56 105 LYS A O 1
ATOM 829 N N . ALA A 1 106 ? 5.561 11.281 -1.419 1.00 96.69 106 ALA A N 1
ATOM 830 C CA . ALA A 1 106 ? 5.816 11.319 0.014 1.00 96.69 106 ALA A CA 1
ATOM 831 C C . ALA A 1 106 ? 4.686 12.057 0.751 1.00 96.69 106 ALA A C 1
ATOM 833 O O . ALA A 1 106 ? 4.108 13.019 0.233 1.00 96.69 106 ALA A O 1
ATOM 834 N N . PHE A 1 107 ? 4.389 11.599 1.959 1.00 97.12 107 PHE A N 1
ATOM 835 C CA . PHE A 1 107 ? 3.413 12.192 2.866 1.00 97.12 107 PHE A CA 1
ATOM 836 C C . PHE A 1 107 ? 3.815 11.883 4.306 1.00 97.12 107 PHE A C 1
ATOM 838 O O . PHE A 1 107 ? 4.588 10.965 4.563 1.00 97.12 107 PHE A O 1
ATOM 845 N N . GLU A 1 108 ? 3.269 12.640 5.250 1.00 97.44 108 GLU A N 1
ATOM 846 C CA . GLU A 1 108 ? 3.584 12.482 6.668 1.00 97.44 108 GLU A CA 1
ATOM 847 C C . GLU A 1 108 ? 2.350 12.015 7.433 1.00 97.44 108 GLU A C 1
ATOM 849 O O . GLU A 1 108 ? 1.272 12.611 7.308 1.00 97.44 108 GLU A O 1
ATOM 854 N N . LEU A 1 109 ? 2.506 10.972 8.247 1.00 97.88 109 LEU A N 1
ATOM 855 C CA . LEU A 1 109 ? 1.520 10.574 9.242 1.00 97.88 109 LEU A CA 1
ATOM 856 C C . LEU A 1 109 ? 2.066 10.805 10.650 1.00 97.88 109 LEU A C 1
ATOM 858 O O . LEU A 1 109 ? 3.240 10.562 10.936 1.00 97.88 109 LEU A O 1
ATOM 862 N N . THR A 1 110 ? 1.193 11.222 11.561 1.00 98.19 110 THR A N 1
ATOM 863 C CA . THR A 1 110 ? 1.482 11.098 12.991 1.00 98.19 110 THR A CA 1
ATOM 864 C C . THR A 1 110 ? 1.503 9.620 13.387 1.00 98.19 110 THR A C 1
ATOM 866 O O . THR A 1 110 ? 0.952 8.760 12.694 1.00 98.19 110 THR A O 1
ATOM 869 N N . ASP A 1 111 ? 2.101 9.305 14.535 1.00 97.25 111 ASP A N 1
ATOM 870 C CA . ASP A 1 111 ? 2.102 7.928 15.039 1.00 97.25 111 ASP A CA 1
ATOM 871 C C . ASP A 1 111 ? 0.678 7.398 15.269 1.00 97.25 111 ASP A C 1
ATOM 873 O O . ASP A 1 111 ? 0.392 6.241 14.962 1.00 97.25 111 ASP A O 1
ATOM 877 N N . GLU A 1 112 ? -0.243 8.254 15.723 1.00 97.50 112 GLU A N 1
ATOM 878 C CA . GLU A 1 112 ? -1.655 7.895 15.880 1.00 97.50 112 GLU A CA 1
ATOM 879 C C . GLU A 1 112 ? -2.327 7.620 14.527 1.00 97.50 112 GLU A C 1
ATOM 881 O O . GLU A 1 112 ? -3.011 6.608 14.368 1.00 97.50 112 GLU A O 1
ATOM 886 N N . GLU A 1 113 ? -2.105 8.477 13.525 1.00 98.31 113 GLU A N 1
ATOM 887 C CA . GLU A 1 113 ? -2.638 8.268 12.177 1.00 98.31 113 GLU A CA 1
ATOM 888 C C . GLU A 1 113 ? -2.138 6.940 11.592 1.00 98.31 113 GLU A C 1
ATOM 890 O O . GLU A 1 113 ? -2.939 6.155 11.077 1.00 98.31 113 GLU A O 1
ATOM 895 N N . ARG A 1 114 ? -0.843 6.639 11.746 1.00 98.06 114 ARG A N 1
ATOM 896 C CA . ARG A 1 114 ? -0.249 5.374 11.295 1.00 98.06 114 ARG A CA 1
ATOM 897 C C . ARG A 1 114 ? -0.921 4.170 11.957 1.00 98.06 114 ARG A C 1
ATOM 899 O O . ARG A 1 114 ? -1.309 3.236 11.259 1.00 98.06 114 ARG A O 1
ATOM 906 N N . LEU A 1 115 ? -1.119 4.203 13.276 1.00 96.94 115 LEU A N 1
ATOM 907 C CA . LEU A 1 115 ? -1.791 3.125 14.010 1.00 96.94 115 LEU A CA 1
ATOM 908 C C . LEU A 1 115 ? -3.244 2.934 13.560 1.00 96.94 115 LEU A C 1
ATOM 910 O O . LEU A 1 115 ? -3.680 1.802 13.355 1.00 96.94 115 LEU A O 1
ATOM 914 N N . THR A 1 116 ? -3.987 4.023 13.351 1.00 97.94 116 THR A N 1
ATOM 915 C CA . THR A 1 116 ? -5.382 3.936 12.885 1.00 97.94 116 THR A CA 1
ATOM 916 C C . THR A 1 116 ? -5.471 3.367 11.464 1.00 97.94 116 THR A C 1
ATOM 918 O O . THR A 1 116 ? -6.383 2.592 11.170 1.00 97.94 116 THR A O 1
ATOM 921 N N . LEU A 1 117 ? -4.504 3.682 10.591 1.00 98.00 117 LEU A N 1
ATOM 922 C CA . LEU A 1 117 ? -4.400 3.111 9.247 1.00 98.00 117 LEU A CA 1
ATOM 923 C C . LEU A 1 117 ? -4.113 1.602 9.295 1.00 98.00 117 LEU A C 1
ATOM 925 O O . LEU A 1 117 ? -4.768 0.836 8.589 1.00 98.00 117 LEU A O 1
ATOM 929 N N . VAL A 1 118 ? -3.202 1.160 10.169 1.00 96.81 118 VAL A N 1
ATOM 930 C CA . VAL A 1 118 ? -2.956 -0.272 10.420 1.00 96.81 118 VAL A CA 1
ATOM 931 C C . VAL A 1 118 ? -4.218 -0.964 10.936 1.00 96.81 118 VAL A C 1
ATOM 933 O O . VAL A 1 118 ? -4.554 -2.054 10.474 1.00 96.81 118 VAL A O 1
ATOM 936 N N . GLU A 1 119 ? -4.946 -0.342 11.866 1.00 96.38 119 GLU A N 1
ATOM 937 C CA . GLU A 1 119 ? -6.191 -0.900 12.400 1.00 96.38 119 GLU A CA 1
ATOM 938 C C . GLU A 1 119 ? -7.241 -1.082 11.303 1.00 96.38 119 GLU A C 1
ATOM 940 O O . GLU A 1 119 ? -7.879 -2.131 11.247 1.00 96.38 119 GLU A O 1
ATOM 945 N N . PHE A 1 120 ? -7.375 -0.113 10.390 1.00 97.00 120 PHE A N 1
ATOM 946 C CA . PHE A 1 120 ? -8.225 -0.258 9.211 1.00 97.00 120 PHE A CA 1
ATOM 947 C C . PHE A 1 120 ? -7.811 -1.457 8.345 1.00 97.00 120 PHE A C 1
ATOM 949 O O . PHE A 1 120 ? -8.663 -2.287 8.032 1.00 97.00 120 PHE A O 1
ATOM 956 N N . ILE A 1 121 ? -6.527 -1.592 7.999 1.00 96.19 121 ILE A N 1
ATOM 957 C CA . ILE A 1 121 ? -6.038 -2.708 7.168 1.00 96.19 121 ILE A CA 1
ATOM 958 C C . ILE A 1 121 ? -6.345 -4.058 7.832 1.00 96.19 121 ILE A C 1
ATOM 960 O O . ILE A 1 121 ? -6.801 -4.980 7.163 1.00 96.19 121 ILE A O 1
ATOM 964 N N . LYS A 1 122 ? -6.197 -4.1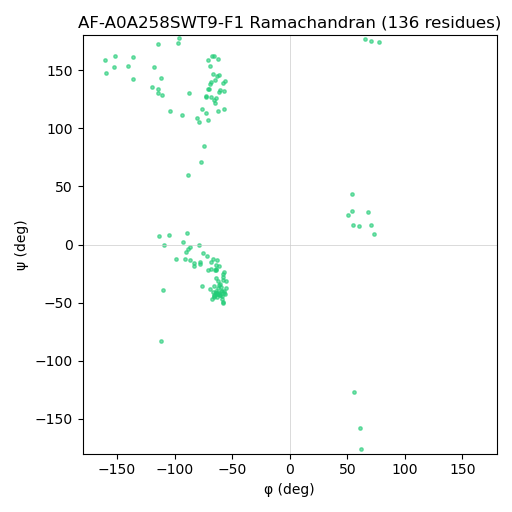65 9.158 1.00 95.00 122 LYS A N 1
ATOM 965 C CA . LYS A 1 122 ? -6.539 -5.384 9.912 1.00 95.00 122 LYS A CA 1
ATOM 966 C C . LYS A 1 122 ? -8.028 -5.736 9.868 1.00 95.00 122 LYS A C 1
ATOM 968 O O . LYS A 1 122 ? -8.374 -6.895 10.059 1.00 95.00 122 LYS A O 1
ATOM 973 N N . THR A 1 123 ? -8.920 -4.785 9.578 1.00 95.19 123 THR A N 1
ATOM 974 C CA . THR A 1 123 ? -10.352 -5.092 9.385 1.00 95.19 123 THR A CA 1
ATOM 975 C C . THR A 1 123 ? -10.651 -5.843 8.086 1.00 95.19 123 THR A C 1
ATOM 977 O O . THR A 1 123 ? -11.781 -6.290 7.895 1.00 95.19 123 THR A O 1
ATOM 980 N N . LEU A 1 124 ? -9.666 -5.964 7.190 1.00 94.44 124 LEU A N 1
ATOM 981 C CA . LEU A 1 124 ? -9.790 -6.659 5.908 1.00 94.44 124 LEU A CA 1
ATOM 982 C C . LEU A 1 124 ? -9.510 -8.165 6.006 1.00 94.44 124 LEU A C 1
ATOM 984 O O . LEU A 1 124 ? -9.637 -8.860 4.997 1.00 94.44 124 LEU A O 1
ATOM 988 N N . ASP A 1 125 ? -9.145 -8.651 7.194 1.00 92.25 125 ASP A N 1
ATOM 989 C CA . ASP A 1 125 ? -9.037 -10.073 7.507 1.00 92.25 125 ASP A CA 1
ATOM 990 C C . ASP A 1 125 ? -10.436 -10.678 7.710 1.00 92.25 125 ASP A C 1
ATOM 992 O O . ASP A 1 125 ? -11.184 -10.292 8.614 1.00 92.25 125 ASP A O 1
ATOM 996 N N . GLY A 1 126 ? -10.804 -11.617 6.839 1.00 88.00 126 GLY A N 1
ATOM 997 C CA . GLY A 1 126 ? -12.036 -12.396 6.917 1.00 88.00 126 GLY A CA 1
ATOM 998 C C . GLY A 1 126 ? -11.999 -13.495 7.980 1.00 88.00 126 GLY A C 1
ATOM 999 O O . GLY A 1 126 ? -13.038 -14.100 8.263 1.00 88.00 126 GLY A O 1
ATOM 1000 N N . GLY A 1 127 ? -10.838 -13.733 8.595 1.00 86.44 127 GLY A N 1
ATOM 1001 C CA . GLY A 1 127 ? -10.605 -14.793 9.561 1.00 86.44 127 GLY A CA 1
ATOM 1002 C C . GLY A 1 127 ? -10.440 -16.167 8.910 1.00 86.44 127 GLY A C 1
ATOM 1003 O O . GLY A 1 127 ? -10.610 -16.364 7.707 1.00 86.44 127 GLY A O 1
ATOM 1004 N N . MET A 1 128 ? -10.108 -17.164 9.731 1.00 82.06 128 MET A N 1
ATOM 1005 C CA . MET A 1 128 ? -9.950 -18.533 9.243 1.00 82.06 128 MET A CA 1
ATOM 1006 C C . MET A 1 128 ? -11.277 -19.110 8.748 1.00 82.06 128 MET A C 1
ATOM 1008 O O . MET A 1 128 ? -12.247 -19.228 9.503 1.00 82.06 128 MET A O 1
ATOM 1012 N N . LEU A 1 129 ? -11.281 -19.564 7.494 1.00 83.44 129 LEU A N 1
ATOM 1013 C CA . LEU A 1 129 ? -12.363 -20.377 6.959 1.00 83.44 129 LEU A CA 1
ATOM 1014 C C . LEU A 1 129 ? -12.429 -21.702 7.722 1.00 83.44 129 LEU A C 1
ATOM 1016 O O . LEU A 1 129 ?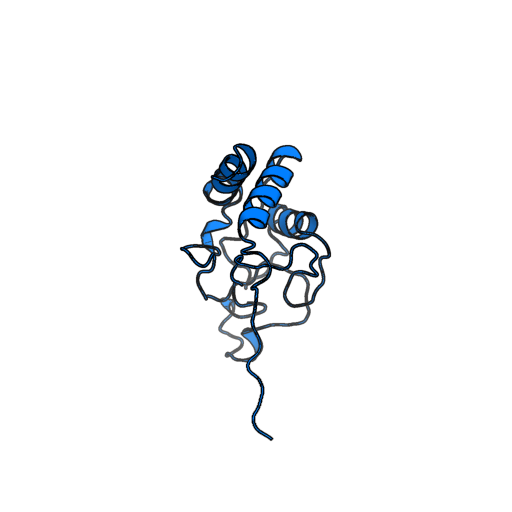 -11.449 -22.443 7.808 1.00 83.44 129 LEU A O 1
ATOM 1020 N N . LYS A 1 130 ? -13.609 -22.015 8.257 1.00 85.44 130 LYS A N 1
ATOM 1021 C CA . LYS A 1 130 ? -13.910 -23.356 8.755 1.00 85.44 130 LYS A CA 1
ATOM 1022 C C . LYS A 1 130 ? -14.231 -24.229 7.550 1.00 85.44 130 LYS A C 1
ATOM 1024 O O . LYS A 1 130 ? -15.284 -24.067 6.941 1.00 85.44 130 LYS A O 1
ATOM 1029 N N . VAL A 1 131 ? -13.290 -25.090 7.184 1.00 87.56 131 VAL A N 1
ATOM 1030 C CA . VAL A 1 131 ? -13.453 -26.039 6.083 1.00 87.56 131 VAL A CA 1
ATOM 1031 C C . VAL A 1 131 ? -13.706 -27.416 6.676 1.00 87.56 131 VAL A C 1
ATOM 1033 O O . VAL A 1 131 ? -12.825 -27.981 7.324 1.00 87.56 131 VAL A O 1
ATOM 1036 N N . ASP A 1 132 ? -14.900 -27.949 6.434 1.00 90.12 132 ASP A N 1
ATOM 1037 C CA . ASP A 1 132 ? -15.192 -29.357 6.679 1.00 90.12 132 ASP A CA 1
ATOM 1038 C C . ASP A 1 132 ? -14.648 -30.159 5.494 1.00 90.12 132 ASP A C 1
ATOM 1040 O O . ASP A 1 132 ? -15.144 -30.057 4.369 1.00 90.12 132 ASP A O 1
ATOM 1044 N N . TYR A 1 133 ? -13.575 -30.913 5.725 1.00 88.38 133 TYR A N 1
ATOM 1045 C CA . TYR A 1 133 ? -12.960 -31.716 4.674 1.00 88.38 133 TYR A CA 1
ATOM 1046 C C . TYR A 1 133 ? -13.845 -32.928 4.356 1.00 88.38 133 TYR A C 1
ATOM 1048 O O . TYR A 1 133 ? -14.181 -33.687 5.271 1.00 88.38 133 TYR A O 1
ATOM 1056 N N . PRO A 1 134 ? -14.217 -33.153 3.082 1.00 89.94 134 PRO A N 1
ATOM 1057 C CA . PRO A 1 134 ? -14.921 -34.367 2.707 1.00 89.94 134 PRO A CA 1
ATOM 1058 C C . PRO A 1 134 ? -14.000 -35.578 2.890 1.00 89.94 134 PRO A C 1
ATOM 1060 O O . PRO A 1 134 ? -12.791 -35.499 2.664 1.00 89.94 134 PRO A O 1
ATOM 1063 N N . SER A 1 135 ? -14.575 -36.721 3.261 1.00 91.25 135 SER A N 1
ATOM 1064 C CA . SER A 1 135 ? -13.860 -37.993 3.196 1.00 91.25 135 SER A CA 1
ATOM 1065 C C . SER A 1 135 ? -13.553 -38.313 1.733 1.00 91.25 135 SER A C 1
ATOM 1067 O O . SER A 1 135 ? -14.474 -38.402 0.916 1.00 91.25 135 SER A O 1
ATOM 1069 N N . MET A 1 136 ? -12.275 -38.480 1.403 1.00 86.94 136 MET A N 1
ATOM 1070 C CA . MET A 1 136 ? -11.867 -38.921 0.071 1.00 86.94 136 MET A CA 1
ATOM 1071 C C . MET A 1 136 ? -12.291 -40.386 -0.139 1.00 86.94 136 MET A C 1
ATOM 1073 O O . MET A 1 136 ? -12.175 -41.170 0.805 1.00 86.94 136 MET A O 1
ATOM 1077 N N . PRO A 1 137 ? -12.786 -40.767 -1.331 1.00 86.69 137 PRO A N 1
ATOM 1078 C CA . PRO A 1 137 ? -12.971 -42.174 -1.666 1.00 86.69 137 PRO A CA 1
ATOM 1079 C C . PRO A 1 137 ? -11.616 -42.898 -1.685 1.00 86.69 137 PRO A C 1
ATOM 1081 O O . PRO A 1 137 ? -10.614 -42.290 -2.070 1.00 86.69 137 PRO A O 1
ATOM 1084 N N . GLU A 1 138 ? -11.607 -44.165 -1.258 1.00 78.38 138 GLU A N 1
ATOM 1085 C CA . GLU A 1 138 ? -10.447 -45.068 -1.377 1.00 78.38 138 GLU A CA 1
ATOM 1086 C C . GLU A 1 138 ? -10.110 -45.398 -2.838 1.00 78.38 138 GLU A C 1
ATOM 1088 O O . GLU A 1 138 ? -11.053 -45.541 -3.656 1.00 78.38 138 GLU A O 1
#

Foldseek 3Di:
DADPLLVLLVVCCVPQLVQCVALPDPQGGPQDWFQQQDDDPDQEQCVVDPVVPLLSGNIDGDHGLAQPPQQDLDDPVSPRGHVLVVSVSLLVLHHDDPNHDPSSDHGDDDPSSSVSNSSNSVVSYPDDDDDDDDDDDD

Sequence (138 aa):
AISASAKRGFALFENKAKCVACHKSWRFTDDSFHDIGLRSEDIGRGAKVPPQVTLMQYAFKTPSLRDLPINGPYMHDGSMLSLEEVIKHYEQGGIDRKSRSLEMKAFELTDEERLTLVEFIKTLDGGMLKVDYPSMPE

pLDDT: mean 95.26, std 4.41, range [77.19, 98.56]

Solvent-accessible surface area (backbone atoms only — not comparable to full-atom values): 8022 Å² total; per-residue (Å²): 133,83,55,77,53,27,53,50,10,46,53,35,35,60,53,79,69,39,48,39,81,50,39,24,75,96,54,25,27,67,78,44,63,43,12,66,26,73,95,66,90,66,35,54,52,25,80,78,49,65,82,84,52,41,54,33,36,44,7,40,68,47,60,52,48,58,61,50,67,90,69,44,61,34,78,99,80,46,84,31,67,44,70,68,55,54,50,52,45,48,34,61,20,34,50,91,55,92,22,39,37,89,81,52,54,61,48,88,72,54,74,65,55,48,52,21,34,52,49,28,54,61,68,36,48,82,67,86,79,88,76,86,79,76,83,77,84,135

Radius of gyration: 17.1 Å; Cα contacts (8 Å, |Δi|>4): 219; chains: 1; bounding box: 37×58×40 Å